Protein AF-A0A6P0DRQ2-F1 (afdb_monomer_lite)

Sequence (156 aa):
YVEMSRTTTTTISTDQLVNAGTPAKIQAQGAIRINADGGSINNQSSTMAAGGDLVRRATGGSVNDTGTVLQQTIDDSTSSTFYWHQKTGGSNDTQTPGAVVTTASSTVDA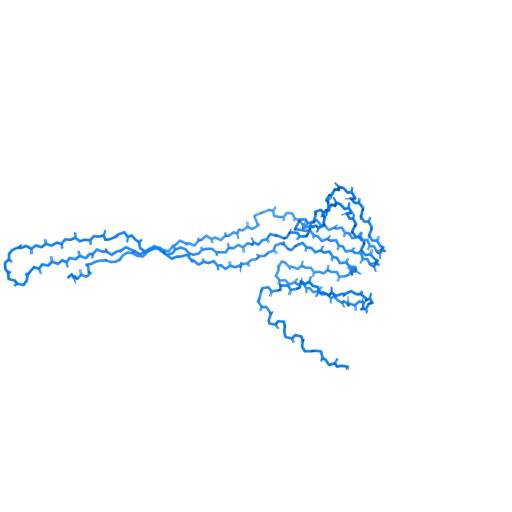LPAIATSNQSLQTDAASISIGSVNRVGQTVTGSGVTGGNATGTLPG

Organism: Rhizobium legumin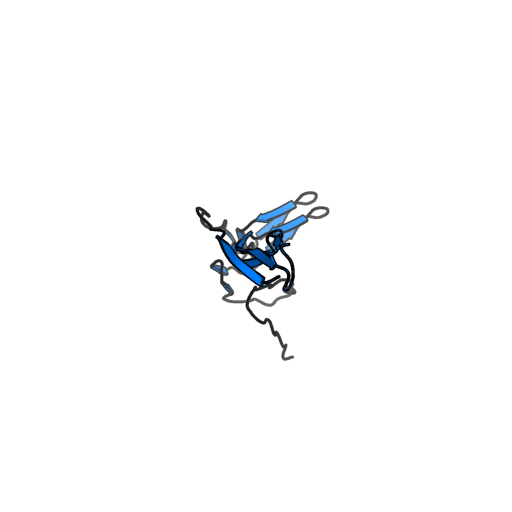osarum (NCBI:txid384)

Radius of gyration: 26.64 Å; chains: 1; bounding box: 49×42×83 Å

Foldseek 3Di:
DAWPDKDKDKDKDWDDDPDDDDAAEAEEAAEDAAEAACEEAEQELHEYEALYHYHHYHHVYYYDWYKFFIKMKMKMWMWIKDKDDDPDDGDIDIDIDGIDIDMDMDTPWMRGRYHYHNRDWDDDRQDTDRPDDPDPDDDPDDPPRPPDDPPDDDDD

pLDDT: mean 74.7, std 21.26, range [32.28, 97.44]

Structure (mmCIF, N/CA/C/O backbone):
data_AF-A0A6P0DRQ2-F1
#
_entry.id   AF-A0A6P0DRQ2-F1
#
loop_
_atom_site.group_PDB
_atom_site.id
_atom_site.type_symbol
_atom_site.label_atom_id
_atom_site.label_alt_id
_atom_site.label_comp_id
_atom_site.label_asym_id
_atom_site.label_entity_id
_atom_site.label_seq_id
_atom_site.pdbx_PDB_ins_code
_atom_site.Cartn_x
_atom_site.Cartn_y
_atom_site.Cartn_z
_atom_site.occupancy
_atom_site.B_iso_or_equiv
_atom_site.auth_seq_id
_atom_site.auth_comp_id
_atom_site.auth_asym_id
_atom_site.auth_atom_id
_atom_site.pdbx_PDB_model_num
ATOM 1 N N . TYR A 1 1 ? 16.081 -4.921 -40.070 1.00 93.31 1 TYR A N 1
ATOM 2 C CA . TYR A 1 1 ? 16.759 -4.416 -38.872 1.00 93.31 1 TYR A CA 1
ATOM 3 C C . TYR A 1 1 ? 17.369 -5.577 -38.116 1.00 93.31 1 TYR A C 1
ATOM 5 O O . TYR A 1 1 ? 16.804 -6.663 -38.145 1.00 93.31 1 TYR A O 1
ATOM 13 N N . VAL A 1 2 ? 18.522 -5.350 -37.503 1.00 95.12 2 VAL A N 1
ATOM 14 C CA . VAL A 1 2 ? 19.253 -6.249 -36.610 1.00 95.12 2 VAL A CA 1
ATOM 15 C C . VAL A 1 2 ? 19.490 -5.467 -35.325 1.00 95.12 2 VAL A C 1
ATOM 17 O O . VAL A 1 2 ? 19.818 -4.283 -35.383 1.00 95.12 2 VAL A O 1
ATOM 20 N N . GLU A 1 3 ? 19.268 -6.092 -34.175 1.00 96.00 3 GLU A N 1
ATOM 21 C CA . GLU A 1 3 ? 19.545 -5.460 -32.889 1.00 96.00 3 GLU A CA 1
ATOM 22 C C . GLU A 1 3 ? 21.057 -5.368 -32.680 1.00 96.00 3 GLU A C 1
ATOM 24 O O . GLU A 1 3 ? 21.763 -6.372 -32.738 1.00 96.00 3 GLU A O 1
ATOM 29 N N . MET A 1 4 ? 21.546 -4.152 -32.476 1.00 97.19 4 MET A N 1
ATOM 30 C CA . MET A 1 4 ? 22.965 -3.869 -32.276 1.00 97.19 4 MET A CA 1
ATOM 31 C C . MET A 1 4 ? 23.331 -3.891 -30.800 1.00 97.19 4 MET A C 1
ATOM 33 O O . MET A 1 4 ? 24.412 -4.338 -30.429 1.00 97.19 4 MET A O 1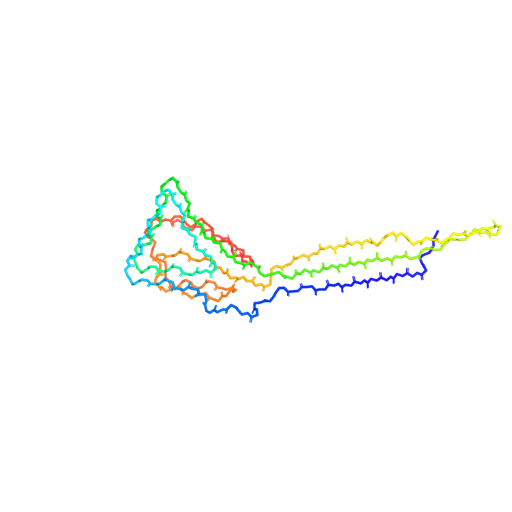
ATOM 37 N N . SER A 1 5 ? 22.434 -3.393 -29.955 1.00 96.00 5 SER A N 1
ATOM 38 C CA . SER A 1 5 ? 22.622 -3.367 -28.514 1.00 96.00 5 SER A CA 1
ATOM 39 C C . SER A 1 5 ? 21.282 -3.356 -27.802 1.00 96.00 5 SER A C 1
ATOM 41 O O . SER A 1 5 ? 20.285 -2.843 -28.319 1.00 96.00 5 SER A O 1
ATOM 43 N N . ARG A 1 6 ? 21.299 -3.909 -26.591 1.00 96.06 6 ARG A N 1
ATOM 44 C CA . ARG A 1 6 ? 20.203 -3.867 -25.634 1.00 96.06 6 ARG A CA 1
ATOM 45 C C . ARG A 1 6 ? 20.756 -3.457 -24.284 1.00 96.06 6 ARG A C 1
ATOM 47 O O . ARG A 1 6 ? 21.731 -4.046 -23.820 1.00 96.06 6 ARG A O 1
ATOM 54 N N . THR A 1 7 ? 20.100 -2.497 -23.655 1.00 96.31 7 THR A N 1
ATOM 55 C CA . THR A 1 7 ? 20.357 -2.116 -22.270 1.00 96.31 7 THR A CA 1
ATOM 56 C C . THR A 1 7 ? 19.090 -2.359 -21.473 1.00 96.31 7 THR A C 1
ATOM 58 O O . THR A 1 7 ? 18.033 -1.838 -21.829 1.00 96.31 7 THR A O 1
ATOM 61 N N . THR A 1 8 ? 19.209 -3.129 -20.396 1.00 96.31 8 THR A N 1
ATOM 62 C CA . THR A 1 8 ? 18.141 -3.327 -19.415 1.00 96.31 8 THR A CA 1
ATOM 63 C C . THR A 1 8 ? 18.592 -2.737 -18.088 1.00 96.31 8 THR A C 1
ATOM 65 O O . THR A 1 8 ? 19.662 -3.079 -17.585 1.00 96.31 8 THR A O 1
ATOM 68 N N . THR A 1 9 ? 17.778 -1.843 -17.543 1.00 96.62 9 THR A N 1
ATOM 69 C CA . THR A 1 9 ? 17.974 -1.232 -16.232 1.00 96.62 9 THR A CA 1
ATOM 70 C C . THR A 1 9 ? 16.871 -1.720 -15.311 1.00 96.62 9 THR A C 1
ATOM 72 O O . THR A 1 9 ? 15.701 -1.443 -15.566 1.00 96.62 9 THR A O 1
ATOM 75 N N . THR A 1 10 ? 17.259 -2.399 -14.237 1.00 96.62 10 THR A N 1
ATOM 76 C CA . THR A 1 10 ? 16.355 -2.839 -13.171 1.00 96.62 10 THR A CA 1
ATOM 77 C C . THR A 1 10 ? 16.508 -1.911 -11.977 1.00 96.62 10 THR A C 1
ATOM 79 O O . THR A 1 10 ? 17.610 -1.749 -11.449 1.00 96.62 10 THR A O 1
ATOM 82 N N . THR A 1 11 ? 15.408 -1.306 -11.542 1.00 96.75 11 THR A N 1
ATOM 83 C CA . THR A 1 11 ? 15.345 -0.503 -10.318 1.00 96.75 11 THR A CA 1
ATOM 84 C C . THR A 1 11 ? 14.473 -1.225 -9.305 1.00 96.75 11 THR A C 1
ATOM 86 O O . THR A 1 11 ? 13.327 -1.547 -9.596 1.00 96.75 11 THR A O 1
ATOM 89 N N . ILE A 1 12 ? 15.016 -1.481 -8.114 1.00 95.44 12 ILE A N 1
ATOM 90 C CA . ILE A 1 12 ? 14.280 -2.101 -7.010 1.00 95.44 12 ILE A CA 1
ATOM 91 C C . ILE A 1 12 ? 14.117 -1.052 -5.918 1.00 95.44 12 ILE A C 1
ATOM 93 O O . ILE A 1 12 ? 15.105 -0.578 -5.357 1.00 95.44 12 ILE A O 1
ATOM 97 N N . SER A 1 13 ? 12.871 -0.709 -5.609 1.00 93.44 13 SER A N 1
ATOM 98 C CA . SER A 1 13 ? 12.513 0.105 -4.450 1.00 93.44 13 SER A CA 1
ATOM 99 C C . SER A 1 13 ? 11.840 -0.783 -3.413 1.00 93.44 13 SER A C 1
ATOM 101 O O . SER A 1 13 ? 11.019 -1.625 -3.764 1.00 93.44 13 SER A O 1
ATOM 103 N N . THR A 1 14 ? 12.195 -0.649 -2.138 1.00 90.56 14 THR A N 1
ATOM 104 C CA . THR A 1 14 ? 11.566 -1.400 -1.042 1.00 90.56 14 THR A CA 1
ATOM 105 C C . THR A 1 14 ? 11.208 -0.438 0.076 1.00 90.56 14 THR A C 1
ATOM 107 O O . THR A 1 14 ? 12.091 0.219 0.629 1.00 90.56 14 THR A O 1
ATOM 110 N N . ASP A 1 15 ? 9.922 -0.377 0.412 1.00 82.88 15 ASP A N 1
ATOM 111 C CA . ASP A 1 15 ? 9.443 0.370 1.565 1.00 82.88 15 ASP A CA 1
ATOM 112 C C . ASP A 1 15 ? 10.021 -0.242 2.843 1.00 82.88 15 ASP A C 1
ATOM 114 O O . ASP A 1 15 ? 9.974 -1.457 3.049 1.00 82.88 15 ASP A O 1
ATOM 118 N N . GLN A 1 16 ? 10.557 0.606 3.719 1.00 77.62 16 GLN A N 1
ATOM 119 C CA . GLN A 1 16 ? 11.069 0.178 5.015 1.00 77.62 16 GLN A CA 1
ATOM 120 C C . GLN A 1 16 ? 10.468 0.983 6.151 1.00 77.62 16 GLN A C 1
ATOM 122 O O . GLN A 1 16 ? 10.296 2.202 6.084 1.00 77.62 16 GLN A O 1
ATOM 127 N N . LEU A 1 17 ? 10.220 0.278 7.247 1.00 73.88 17 LEU A N 1
ATOM 128 C CA . LEU A 1 17 ? 9.764 0.860 8.488 1.00 73.88 17 LEU A CA 1
ATOM 129 C C . LEU A 1 17 ? 10.958 1.362 9.301 1.00 73.88 17 LEU A C 1
ATOM 131 O O . LEU A 1 17 ? 11.498 0.659 10.146 1.00 73.88 17 LEU A O 1
ATOM 135 N N . VAL A 1 18 ? 11.400 2.586 9.028 1.00 70.88 18 VAL A N 1
ATOM 136 C CA . VAL A 1 18 ? 12.625 3.120 9.651 1.00 70.88 18 VAL A CA 1
ATOM 137 C C . VAL A 1 18 ? 12.409 3.489 11.124 1.00 70.88 18 VAL A C 1
ATOM 139 O O . VAL A 1 18 ? 13.337 3.429 11.925 1.00 70.88 18 VAL A O 1
ATOM 142 N N . ASN A 1 19 ? 11.182 3.866 11.499 1.00 60.84 19 ASN A N 1
ATOM 143 C CA . ASN A 1 19 ? 10.841 4.242 12.870 1.00 60.84 19 ASN A CA 1
ATOM 144 C C . ASN A 1 19 ? 9.339 4.082 13.152 1.00 60.84 19 ASN A C 1
ATOM 146 O O . ASN A 1 19 ? 8.656 5.050 13.491 1.00 60.84 19 ASN A O 1
ATOM 150 N N . ALA A 1 20 ? 8.794 2.874 13.001 1.00 56.72 20 ALA A N 1
ATOM 151 C CA . ALA A 1 20 ? 7.565 2.597 13.731 1.00 56.72 20 ALA A CA 1
ATOM 152 C C . ALA A 1 20 ? 7.947 2.368 15.182 1.00 56.72 20 ALA A C 1
ATOM 154 O O . ALA A 1 20 ? 8.564 1.360 15.523 1.00 56.72 20 ALA A O 1
ATOM 155 N N . GLY A 1 21 ? 7.566 3.301 16.049 1.00 57.06 21 GLY A N 1
ATOM 156 C CA . GLY A 1 21 ? 7.442 2.964 17.459 1.00 57.06 21 GLY A CA 1
ATOM 157 C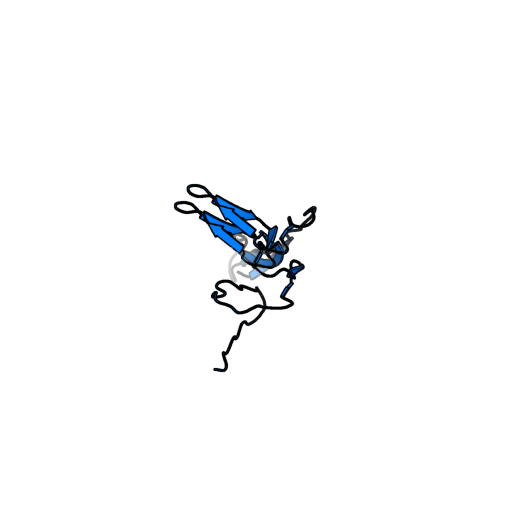 C . GLY A 1 21 ? 6.531 1.743 17.630 1.00 57.06 21 GLY A C 1
ATOM 158 O O . GLY A 1 21 ? 5.808 1.350 16.711 1.00 57.06 21 GLY A O 1
ATOM 159 N N . THR A 1 22 ? 6.552 1.142 18.818 1.00 60.50 22 THR A N 1
ATOM 160 C CA . THR A 1 22 ? 5.646 0.045 19.172 1.00 60.50 22 THR A CA 1
ATOM 161 C C . THR A 1 22 ? 4.216 0.386 18.726 1.00 60.50 22 THR A C 1
ATOM 163 O O . THR A 1 22 ? 3.734 1.457 19.114 1.00 60.50 22 THR A O 1
ATOM 166 N N . PRO A 1 23 ? 3.541 -0.465 17.923 1.00 65.62 23 PRO A N 1
ATOM 167 C CA . PRO A 1 23 ? 2.172 -0.211 17.485 1.00 65.62 23 PRO A CA 1
ATOM 168 C C . PRO A 1 23 ? 1.299 0.178 18.675 1.00 65.62 23 PRO A C 1
ATOM 170 O O . PRO A 1 23 ? 1.398 -0.443 19.741 1.00 65.62 23 PRO A O 1
ATOM 173 N N . ALA A 1 24 ? 0.465 1.212 18.526 1.00 73.75 24 ALA A N 1
ATOM 174 C CA . ALA A 1 24 ? -0.350 1.661 19.644 1.00 73.75 24 ALA A CA 1
ATOM 175 C C . ALA A 1 24 ? -1.283 0.517 20.060 1.00 73.75 24 ALA A C 1
ATOM 177 O O . ALA A 1 24 ? -2.037 -0.029 19.250 1.00 73.75 24 ALA A O 1
ATOM 178 N N . LYS A 1 25 ? -1.189 0.119 21.330 1.00 82.38 25 LYS A N 1
ATOM 179 C CA . LYS A 1 25 ? -1.953 -0.994 21.886 1.00 82.38 25 LYS A CA 1
ATOM 180 C C . LYS A 1 25 ? -2.914 -0.476 22.943 1.00 82.38 25 LYS A C 1
ATOM 182 O O . LYS A 1 25 ? -2.501 -0.031 24.010 1.00 82.38 25 LYS A O 1
ATOM 187 N N . ILE A 1 26 ? -4.203 -0.582 22.653 1.00 83.25 26 ILE A N 1
ATOM 188 C CA . ILE A 1 26 ? -5.290 -0.327 23.592 1.00 83.25 26 ILE A CA 1
ATOM 189 C C . ILE A 1 26 ? -5.783 -1.687 24.069 1.00 83.25 26 ILE A C 1
ATOM 191 O O . ILE A 1 26 ? -6.333 -2.462 23.289 1.00 83.25 26 ILE A O 1
ATOM 195 N N . GLN A 1 27 ? -5.579 -1.997 25.346 1.00 86.75 27 GLN A N 1
ATOM 196 C CA . GLN A 1 27 ? -5.996 -3.273 25.915 1.00 86.75 27 GLN A CA 1
ATOM 197 C C . GLN A 1 27 ? -6.813 -3.066 27.187 1.00 86.75 27 GLN A C 1
ATOM 199 O O . GLN A 1 27 ? -6.423 -2.297 28.062 1.00 86.75 27 GLN A O 1
ATOM 204 N N . ALA A 1 28 ? -7.924 -3.789 27.306 1.00 81.06 28 ALA A N 1
ATOM 205 C CA . ALA A 1 28 ? -8.701 -3.872 28.535 1.00 81.06 28 ALA A CA 1
ATOM 206 C C . ALA A 1 28 ? -8.959 -5.334 28.893 1.00 81.06 28 ALA A C 1
ATOM 208 O O . ALA A 1 28 ? -9.217 -6.158 28.018 1.00 81.06 28 ALA A O 1
ATOM 209 N N . GLN A 1 29 ? -8.929 -5.659 30.188 1.00 84.44 29 GLN A N 1
ATOM 210 C CA . GLN A 1 29 ? -9.257 -7.016 30.630 1.00 84.44 29 GLN A CA 1
ATOM 211 C C . GLN A 1 29 ? -10.754 -7.332 30.497 1.00 84.44 29 GLN A C 1
ATOM 213 O O . GLN A 1 29 ? -11.118 -8.472 30.232 1.00 84.44 29 GLN A O 1
ATOM 218 N N . GLY A 1 30 ? -11.606 -6.320 30.668 1.00 82.50 30 GLY A N 1
ATOM 219 C CA . GLY A 1 30 ? -13.050 -6.409 30.468 1.00 82.50 30 GLY A CA 1
ATOM 220 C C . GLY A 1 30 ? -13.467 -5.892 29.093 1.00 82.50 30 GLY A C 1
ATOM 221 O O . GLY A 1 30 ? -12.795 -6.139 28.092 1.00 82.50 30 GLY A O 1
ATOM 222 N N . ALA A 1 31 ? -14.576 -5.159 29.050 1.00 85.00 31 ALA A N 1
ATOM 223 C CA . ALA A 1 31 ? -15.094 -4.584 27.817 1.00 85.00 31 ALA A CA 1
ATOM 224 C C . ALA A 1 31 ? -14.387 -3.272 27.431 1.00 85.00 31 ALA A C 1
ATOM 226 O O . ALA A 1 31 ? -14.051 -2.458 28.291 1.00 85.00 31 ALA A O 1
ATOM 227 N N . ILE A 1 32 ? -14.255 -3.031 26.128 1.00 83.00 32 ILE A N 1
ATOM 228 C CA . ILE A 1 32 ? -13.962 -1.718 25.545 1.00 83.00 32 ILE A CA 1
ATOM 229 C C . ILE A 1 32 ? -15.243 -1.229 24.872 1.00 83.00 32 ILE A C 1
ATOM 231 O O . ILE A 1 32 ? -15.824 -1.932 24.048 1.00 83.00 32 ILE A O 1
ATOM 235 N N . ARG A 1 33 ? -15.685 -0.012 25.198 1.00 88.69 33 ARG A N 1
ATOM 236 C CA . ARG A 1 33 ? -16.823 0.635 24.531 1.00 88.69 33 ARG A CA 1
ATOM 237 C C . ARG A 1 33 ? -16.412 2.015 24.039 1.00 88.69 33 ARG A C 1
ATOM 239 O O . ARG A 1 33 ? -16.045 2.863 24.843 1.00 88.69 33 ARG A O 1
ATOM 246 N N . ILE A 1 34 ? -16.486 2.231 22.730 1.00 86.50 34 ILE A N 1
ATOM 247 C CA . ILE A 1 34 ? -16.180 3.504 22.072 1.00 86.50 34 ILE A CA 1
ATOM 248 C C . ILE A 1 34 ? -17.456 4.004 21.400 1.00 86.50 34 ILE A C 1
ATOM 250 O O . ILE A 1 34 ? -18.096 3.256 20.657 1.00 86.50 34 ILE A O 1
ATOM 254 N N . ASN A 1 35 ? -17.815 5.261 21.662 1.00 90.25 35 ASN A N 1
ATOM 255 C CA . ASN A 1 35 ? -18.937 5.931 21.021 1.00 90.25 35 ASN A CA 1
ATOM 256 C C . ASN A 1 35 ? -18.479 7.200 20.298 1.00 90.25 35 ASN A C 1
ATOM 258 O O . ASN A 1 35 ? -17.893 8.080 20.923 1.00 90.25 35 ASN A O 1
ATOM 262 N N . ALA A 1 36 ? -18.794 7.299 19.012 1.00 89.56 36 ALA A N 1
ATOM 263 C CA . ALA A 1 36 ? -18.503 8.442 18.158 1.00 89.56 36 ALA A CA 1
ATOM 264 C C . ALA A 1 36 ? -19.672 8.699 17.191 1.00 89.56 36 ALA A C 1
ATOM 266 O O . ALA A 1 36 ? -19.480 8.774 15.980 1.00 89.56 36 ALA A O 1
ATOM 267 N N . ASP A 1 37 ? -20.903 8.767 17.707 1.00 89.88 37 ASP A N 1
ATOM 268 C CA . ASP A 1 37 ? -22.076 9.136 16.901 1.00 89.88 37 ASP A CA 1
ATOM 269 C C . ASP A 1 37 ? -21.866 10.492 16.210 1.00 89.88 37 ASP A C 1
ATOM 271 O O . ASP A 1 37 ? -21.379 11.440 16.825 1.00 89.88 37 ASP A O 1
ATOM 275 N N . GLY A 1 38 ? -22.194 10.570 14.920 1.00 88.06 38 GLY A N 1
ATOM 276 C CA . GLY A 1 38 ? -21.890 11.721 14.060 1.00 88.06 38 GLY A CA 1
ATOM 277 C C . GLY A 1 38 ? -20.395 11.938 13.773 1.00 88.06 38 GLY A C 1
ATOM 278 O O . GLY A 1 38 ? -20.043 12.897 13.091 1.00 88.06 38 GLY A O 1
ATOM 279 N N . GLY A 1 39 ? -19.515 11.072 14.284 1.00 89.00 39 GLY A N 1
ATOM 280 C CA . GLY A 1 39 ? -18.060 11.155 14.170 1.00 89.00 39 GLY A CA 1
ATOM 281 C C . GLY A 1 39 ? -17.433 9.890 13.582 1.00 89.00 39 GLY A C 1
ATOM 282 O O . GLY A 1 39 ? -18.080 9.105 12.893 1.00 89.00 39 GLY A O 1
ATOM 283 N N . SER A 1 40 ? -16.131 9.698 13.801 1.00 82.12 40 SER A N 1
ATOM 284 C CA . SER A 1 40 ? -15.405 8.532 13.278 1.00 82.12 40 SER A CA 1
ATOM 285 C C . SER A 1 40 ? -14.500 7.895 14.326 1.00 82.12 40 SER A C 1
ATOM 287 O O . SER A 1 40 ? -13.837 8.593 15.091 1.00 82.12 40 SER A O 1
ATOM 289 N N . ILE A 1 41 ? -14.460 6.563 14.334 1.00 80.44 41 ILE A N 1
ATOM 290 C CA . ILE A 1 41 ? -13.506 5.754 15.098 1.00 80.44 41 ILE A CA 1
ATOM 291 C C . ILE A 1 41 ? -12.460 5.250 14.107 1.00 80.44 41 ILE A C 1
ATOM 293 O O . ILE A 1 41 ? -12.769 4.395 13.283 1.00 80.44 41 ILE A O 1
ATOM 297 N N . ASN A 1 42 ? -11.236 5.767 14.194 1.00 84.12 42 ASN A N 1
ATOM 298 C CA . ASN A 1 42 ? -10.145 5.407 13.290 1.00 84.12 42 ASN A CA 1
ATOM 299 C C . ASN A 1 42 ? -9.067 4.636 14.054 1.00 84.12 42 ASN A C 1
ATOM 301 O O . ASN A 1 42 ? -8.419 5.184 14.942 1.00 84.12 42 ASN A O 1
ATOM 305 N N . ASN A 1 43 ? -8.876 3.372 13.696 1.00 79.62 43 ASN A N 1
ATOM 306 C CA . ASN A 1 43 ? -7.806 2.520 14.191 1.00 79.62 43 ASN A CA 1
ATOM 307 C C . ASN A 1 43 ? -6.744 2.390 13.097 1.00 79.62 43 ASN A C 1
ATOM 309 O O . ASN A 1 43 ? -6.932 1.655 12.129 1.00 79.62 43 ASN A O 1
ATOM 313 N N . GLN A 1 44 ? -5.657 3.147 13.219 1.00 83.19 44 GLN A N 1
ATOM 314 C CA . GLN A 1 44 ? -4.605 3.216 12.205 1.00 83.19 44 GLN A CA 1
ATOM 315 C C . GLN A 1 44 ? -3.379 2.449 12.683 1.00 83.19 44 GLN A C 1
ATOM 317 O O . GLN A 1 44 ? -2.761 2.848 13.670 1.00 83.19 44 GLN A O 1
ATOM 322 N N . SER A 1 45 ? -3.052 1.344 12.010 1.00 79.00 45 SER A N 1
ATOM 323 C CA . SER A 1 45 ? -1.866 0.519 12.290 1.00 79.00 45 SER A CA 1
ATOM 324 C C . SER A 1 45 ? -1.677 0.212 13.787 1.00 79.00 45 SER A C 1
ATOM 326 O O . SER A 1 45 ? -0.576 0.294 14.330 1.00 79.00 45 SER A O 1
ATOM 328 N N . SER A 1 46 ? -2.791 -0.051 14.478 1.00 79.75 46 SER A N 1
ATOM 329 C CA . SER A 1 46 ? -2.885 -0.141 15.937 1.00 79.75 46 SER A CA 1
ATOM 330 C C . SER A 1 46 ? -3.740 -1.336 16.363 1.00 79.75 46 SER A C 1
ATOM 332 O O . SER A 1 46 ? -4.544 -1.862 15.593 1.00 79.75 46 SER A O 1
ATOM 334 N N . THR A 1 47 ? -3.560 -1.792 17.603 1.00 82.44 47 THR A N 1
ATOM 335 C CA . THR A 1 47 ? -4.277 -2.942 18.170 1.00 82.44 47 THR A CA 1
ATOM 336 C C . THR A 1 47 ? -5.220 -2.509 19.289 1.00 82.44 47 THR A C 1
ATOM 338 O O . THR A 1 47 ? -4.778 -1.971 20.300 1.00 82.44 47 THR A O 1
ATOM 341 N N . MET A 1 48 ? -6.508 -2.827 19.159 1.00 82.75 48 MET A N 1
ATOM 342 C CA . MET A 1 48 ? -7.517 -2.745 20.215 1.00 82.75 48 MET A CA 1
ATOM 343 C C . MET A 1 48 ? -7.937 -4.154 20.641 1.00 82.75 48 MET A C 1
ATOM 345 O O . MET A 1 48 ? -8.481 -4.906 19.835 1.00 82.75 48 MET A O 1
ATOM 349 N N . ALA A 1 49 ? -7.708 -4.507 21.904 1.00 84.69 49 ALA A N 1
ATOM 350 C CA . ALA A 1 49 ? -8.003 -5.827 22.455 1.00 84.69 49 ALA A CA 1
ATOM 351 C C . ALA A 1 49 ? -8.817 -5.718 23.754 1.00 84.69 49 ALA A C 1
ATOM 353 O O . ALA A 1 49 ? -8.317 -5.249 24.777 1.00 84.69 49 ALA A O 1
ATOM 354 N N . ALA A 1 50 ? -10.070 -6.165 23.730 1.00 82.88 50 ALA A N 1
ATOM 355 C CA . ALA A 1 50 ? -10.900 -6.327 24.923 1.00 82.88 50 ALA A CA 1
ATOM 356 C C . ALA A 1 50 ? -10.871 -7.793 25.375 1.00 82.88 50 ALA A C 1
ATOM 358 O O . ALA A 1 50 ? -10.889 -8.685 24.538 1.00 82.88 50 ALA A O 1
ATOM 359 N N . GLY A 1 51 ? -10.822 -8.070 26.678 1.00 79.75 51 GLY A N 1
ATOM 360 C CA . GLY A 1 51 ? -11.004 -9.434 27.194 1.00 79.75 51 GLY A CA 1
ATOM 361 C C . GLY A 1 51 ? -12.468 -9.839 27.382 1.00 79.75 51 GLY A C 1
ATOM 362 O O . GLY A 1 51 ? -12.750 -11.018 27.568 1.00 79.75 51 GLY A O 1
ATOM 363 N N . GLY A 1 52 ? -13.382 -8.869 27.313 1.00 81.31 52 GLY A N 1
ATOM 364 C CA . GLY A 1 52 ? -14.821 -9.058 27.132 1.00 81.31 52 GLY A CA 1
ATOM 365 C C . GLY A 1 52 ? -15.292 -8.386 25.839 1.00 81.31 52 GLY A C 1
ATOM 366 O O . GLY A 1 52 ? -14.607 -8.436 24.822 1.00 81.31 52 GLY A O 1
ATOM 367 N N . ASP A 1 53 ? -16.439 -7.708 25.871 1.00 78.81 53 ASP A N 1
ATOM 368 C CA . ASP A 1 53 ? -17.008 -7.084 24.669 1.00 78.81 53 ASP A CA 1
ATOM 369 C C . ASP A 1 53 ? -16.147 -5.937 24.121 1.00 78.81 53 ASP A C 1
ATOM 371 O O . ASP A 1 53 ? -15.789 -5.013 24.851 1.00 78.81 53 ASP A O 1
ATOM 375 N N . LEU A 1 54 ? -15.914 -5.924 22.808 1.00 83.62 54 LEU A N 1
ATOM 376 C CA . LEU A 1 54 ? -15.459 -4.735 22.090 1.00 83.62 54 LEU A CA 1
ATOM 377 C C . LEU A 1 54 ? -16.640 -4.132 21.323 1.00 83.62 54 LEU A C 1
ATOM 379 O O . LEU A 1 54 ? -17.061 -4.661 20.297 1.00 83.62 54 LEU A O 1
ATOM 383 N N . VAL A 1 55 ? -17.159 -3.003 21.804 1.00 83.25 55 VAL A N 1
ATOM 384 C CA . VAL A 1 55 ? -18.240 -2.255 21.151 1.00 83.25 55 VAL A CA 1
ATOM 385 C C . VAL A 1 55 ? -17.679 -0.966 20.570 1.00 83.25 55 VAL A C 1
ATOM 387 O O . VAL A 1 55 ? -17.177 -0.112 21.298 1.00 83.25 55 VAL A O 1
ATOM 390 N N . ARG A 1 56 ? -17.802 -0.803 19.254 1.00 87.94 56 ARG A N 1
ATOM 391 C CA . ARG A 1 56 ? -17.432 0.421 18.535 1.00 87.94 56 ARG A CA 1
ATOM 392 C C . ARG A 1 56 ? -18.664 0.932 17.809 1.00 87.94 56 ARG A C 1
ATOM 394 O O . ARG A 1 56 ? -19.144 0.278 16.888 1.00 87.94 56 ARG A O 1
ATOM 401 N N . ARG A 1 57 ? -19.203 2.060 18.265 1.00 84.75 57 ARG A N 1
ATOM 402 C CA . ARG A 1 57 ? -20.455 2.626 17.759 1.00 84.75 57 ARG A CA 1
ATOM 403 C C . ARG A 1 57 ? -20.217 4.026 17.211 1.00 84.75 57 ARG A C 1
ATOM 405 O O . ARG A 1 57 ? -19.667 4.870 17.907 1.00 84.75 57 ARG A O 1
ATOM 412 N N . ALA A 1 58 ? -20.645 4.253 15.975 1.00 82.94 58 ALA A N 1
ATOM 413 C CA . ALA A 1 58 ? -20.583 5.547 15.304 1.00 82.94 58 ALA A CA 1
ATOM 414 C C . ALA A 1 58 ? -21.840 5.725 14.437 1.00 82.94 58 ALA A C 1
ATOM 416 O O . ALA A 1 58 ? -21.798 5.616 13.214 1.00 82.94 58 ALA A O 1
ATOM 417 N N . THR A 1 59 ? -22.998 5.910 15.073 1.00 83.19 59 THR A N 1
ATOM 418 C CA . THR A 1 59 ? -24.278 6.082 14.364 1.00 83.19 59 THR A CA 1
ATOM 419 C C . THR A 1 59 ? -24.233 7.370 13.549 1.00 83.19 59 THR A C 1
ATOM 421 O O . THR A 1 59 ? -23.879 8.417 14.087 1.00 83.19 59 THR A O 1
ATOM 424 N N . GLY A 1 60 ? -24.562 7.310 12.256 1.00 81.25 60 GLY A N 1
ATOM 425 C CA . GLY A 1 60 ? -24.387 8.457 11.352 1.00 81.25 60 GLY A CA 1
ATOM 426 C C . GLY A 1 60 ? -22.919 8.853 11.129 1.00 81.25 60 GLY A C 1
ATOM 427 O O . GLY A 1 60 ? -22.654 9.977 10.717 1.00 81.25 60 GLY A O 1
ATOM 428 N N . GLY A 1 61 ? -21.982 7.953 11.440 1.00 85.88 61 GLY A N 1
ATOM 429 C CA . GLY A 1 61 ? -20.537 8.143 11.372 1.00 85.88 61 GLY A CA 1
ATOM 430 C C . GLY A 1 61 ? -19.824 6.938 10.748 1.00 85.88 61 GLY A C 1
ATOM 431 O O . GLY A 1 61 ? -20.429 6.193 9.975 1.00 85.88 61 GLY A O 1
ATOM 432 N N . SER A 1 62 ? -18.543 6.728 11.077 1.00 73.06 62 SER A N 1
ATOM 433 C CA . SER A 1 62 ? -17.755 5.599 10.545 1.00 73.06 62 SER A CA 1
ATOM 434 C C . SER A 1 62 ? -16.878 4.894 11.586 1.00 73.06 62 SER A C 1
ATOM 436 O O . SER A 1 62 ? -16.463 5.479 12.587 1.00 73.06 62 SER A O 1
ATOM 438 N N . VAL A 1 63 ? -16.597 3.611 11.347 1.00 80.12 63 VAL A N 1
ATOM 439 C CA . VAL A 1 63 ? -15.625 2.811 12.104 1.00 80.12 63 VAL A CA 1
ATOM 440 C C . VAL A 1 63 ? -14.651 2.211 11.097 1.00 80.12 63 VAL A C 1
ATOM 442 O O . VAL A 1 63 ? -15.057 1.390 10.280 1.00 80.12 63 VAL A O 1
ATOM 445 N N . ASN A 1 64 ? -13.386 2.630 11.156 1.00 79.38 64 ASN A N 1
ATOM 446 C CA . ASN A 1 64 ? -12.368 2.303 10.161 1.00 79.38 64 ASN A CA 1
ATOM 447 C C . ASN A 1 64 ? -11.159 1.642 10.831 1.00 79.38 64 ASN A C 1
ATOM 449 O O . ASN A 1 64 ? -10.571 2.209 11.753 1.00 79.38 64 ASN A O 1
ATOM 453 N N . ASP A 1 65 ? -10.766 0.471 10.335 1.00 80.50 65 ASP A N 1
ATOM 454 C CA . ASP A 1 65 ? -9.507 -0.196 10.670 1.00 80.50 65 ASP A CA 1
ATOM 455 C C . ASP A 1 65 ? -8.598 -0.133 9.437 1.00 80.50 65 ASP A C 1
ATOM 457 O O . ASP A 1 65 ? -8.928 -0.678 8.385 1.00 80.50 65 ASP A O 1
ATOM 461 N N . THR A 1 66 ? -7.480 0.585 9.527 1.00 78.12 66 THR A N 1
ATOM 462 C CA . THR A 1 66 ? -6.590 0.845 8.387 1.00 78.12 66 THR A CA 1
ATOM 463 C C . THR A 1 66 ? -5.155 0.496 8.746 1.00 78.12 66 THR A C 1
ATOM 465 O O . THR A 1 66 ? -4.529 1.187 9.545 1.00 78.12 66 THR A O 1
ATOM 468 N N . GLY A 1 67 ? -4.642 -0.587 8.163 1.00 78.75 67 GLY A N 1
ATOM 469 C CA . GLY A 1 67 ? -3.226 -0.941 8.250 1.00 78.75 67 GLY A CA 1
ATOM 470 C C . GLY A 1 67 ? -2.376 -0.244 7.186 1.00 78.75 67 GLY A C 1
ATOM 471 O O . GLY A 1 67 ? -2.896 0.351 6.241 1.00 78.75 67 GLY A O 1
ATOM 472 N N . THR A 1 68 ? -1.059 -0.354 7.321 1.00 77.94 68 THR A N 1
ATOM 473 C CA . THR A 1 68 ? -0.074 0.099 6.331 1.00 77.94 68 THR A CA 1
ATOM 474 C C . THR A 1 68 ? 0.580 -1.114 5.690 1.00 77.94 68 THR A C 1
ATOM 476 O O . THR A 1 68 ? 1.089 -1.968 6.399 1.00 77.94 68 THR A O 1
ATOM 479 N N . VAL A 1 69 ? 0.593 -1.198 4.363 1.00 80.75 69 VAL A N 1
ATOM 480 C CA . VAL A 1 69 ? 1.320 -2.248 3.634 1.00 80.75 69 VAL A CA 1
ATOM 481 C C . VAL A 1 69 ? 2.646 -1.670 3.159 1.00 80.75 69 VAL A C 1
ATOM 483 O O . VAL A 1 69 ? 2.665 -0.563 2.628 1.00 80.75 69 VAL A O 1
ATOM 486 N N . LEU A 1 70 ? 3.732 -2.413 3.341 1.00 81.25 70 LEU A N 1
ATOM 487 C CA . LEU A 1 70 ? 5.046 -2.098 2.793 1.00 81.25 70 LEU A CA 1
ATOM 488 C C . LEU A 1 70 ? 5.246 -2.913 1.520 1.00 81.25 70 LEU A C 1
ATOM 490 O O . LEU A 1 70 ? 5.000 -4.126 1.498 1.00 81.25 70 LEU A O 1
ATOM 494 N N . GLN A 1 71 ? 5.659 -2.249 0.446 1.00 85.38 71 GLN A N 1
ATOM 495 C CA . GLN A 1 71 ? 5.807 -2.874 -0.858 1.00 85.38 71 GLN A CA 1
ATOM 496 C C . GLN A 1 71 ? 7.251 -2.832 -1.340 1.00 85.38 71 GLN A C 1
ATOM 498 O O . GLN A 1 71 ? 8.002 -1.888 -1.107 1.00 85.38 71 GLN A O 1
ATOM 503 N N . GLN A 1 72 ? 7.621 -3.871 -2.072 1.00 89.56 72 GLN A N 1
ATOM 504 C CA . GLN A 1 72 ? 8.727 -3.819 -3.004 1.00 89.56 72 GLN A CA 1
ATOM 505 C C . GLN A 1 72 ? 8.160 -3.588 -4.397 1.00 89.56 72 GLN A C 1
ATOM 507 O O . GLN A 1 72 ? 7.193 -4.238 -4.788 1.00 89.56 72 GLN A O 1
ATOM 512 N N . THR A 1 73 ? 8.769 -2.664 -5.129 1.00 93.81 73 THR A N 1
ATOM 513 C CA . THR A 1 73 ? 8.468 -2.393 -6.533 1.00 93.81 73 THR A CA 1
ATOM 514 C C . THR A 1 73 ? 9.722 -2.640 -7.354 1.00 93.81 73 THR A C 1
ATOM 516 O O . THR A 1 73 ? 10.810 -2.195 -6.983 1.00 93.81 73 THR A O 1
ATOM 519 N N . ILE A 1 74 ? 9.561 -3.374 -8.447 1.00 96.06 74 ILE A N 1
ATOM 520 C CA . ILE A 1 74 ? 10.605 -3.672 -9.419 1.00 96.06 74 ILE A CA 1
ATOM 521 C C . ILE A 1 74 ? 10.182 -3.029 -10.735 1.00 96.06 74 ILE A C 1
ATOM 523 O O . ILE A 1 74 ? 9.149 -3.394 -11.300 1.00 96.06 74 ILE A O 1
ATOM 527 N N . ASP A 1 75 ? 10.988 -2.082 -11.201 1.00 96.69 75 ASP A N 1
ATOM 528 C CA . ASP A 1 75 ? 10.834 -1.423 -12.492 1.00 96.69 75 ASP A CA 1
ATOM 529 C C . ASP A 1 75 ? 11.961 -1.863 -13.423 1.00 96.69 75 ASP A C 1
ATOM 531 O O . ASP A 1 75 ? 13.132 -1.542 -13.200 1.00 96.69 75 ASP A O 1
ATOM 535 N N . ASP A 1 76 ? 11.596 -2.573 -14.485 1.00 96.56 76 ASP A N 1
ATOM 536 C CA . ASP A 1 76 ? 12.508 -2.961 -15.554 1.00 96.56 76 ASP A CA 1
ATOM 537 C C . ASP A 1 76 ? 12.287 -2.062 -16.766 1.00 96.56 76 ASP A C 1
ATOM 539 O O . ASP A 1 76 ? 11.191 -1.996 -17.322 1.00 96.56 76 ASP A O 1
ATOM 543 N N . SER A 1 77 ? 13.345 -1.386 -17.203 1.00 96.75 77 SER A N 1
ATOM 544 C CA . SER A 1 77 ? 13.353 -0.548 -18.399 1.00 96.75 77 SER A CA 1
ATOM 545 C C . SER A 1 77 ? 14.329 -1.121 -19.414 1.00 96.75 77 SER A C 1
ATOM 547 O O . SER A 1 77 ? 15.523 -1.234 -19.138 1.00 96.75 77 SER A O 1
ATOM 549 N N . THR A 1 78 ? 13.832 -1.504 -20.589 1.00 96.31 78 THR A N 1
ATOM 550 C CA . THR A 1 78 ? 14.652 -2.076 -21.663 1.00 96.31 78 THR A CA 1
ATOM 551 C C . THR A 1 78 ? 14.628 -1.182 -22.893 1.00 96.31 78 THR A C 1
ATOM 553 O O . THR A 1 78 ? 13.563 -0.876 -23.423 1.00 96.31 78 THR A O 1
ATOM 556 N N . SER A 1 79 ? 15.808 -0.796 -23.378 1.00 96.69 79 SER A N 1
ATOM 557 C CA . SER A 1 79 ? 15.988 -0.037 -24.617 1.00 96.69 79 SER A CA 1
ATOM 558 C C . SER A 1 79 ? 16.916 -0.784 -25.569 1.00 96.69 79 SER A C 1
ATOM 560 O O . SER A 1 79 ? 17.948 -1.321 -25.156 1.00 96.69 79 SER A O 1
ATOM 562 N N . SER A 1 80 ? 16.546 -0.799 -26.847 1.00 97.12 80 SER A N 1
ATOM 563 C CA . SER A 1 80 ? 17.263 -1.505 -27.905 1.00 97.12 80 SER A CA 1
ATOM 564 C C . SER A 1 80 ? 17.589 -0.554 -29.047 1.00 97.12 80 SER A C 1
ATOM 566 O O . SER A 1 80 ? 16.740 0.225 -29.477 1.00 97.12 80 SER A O 1
ATOM 568 N N . THR A 1 81 ? 18.810 -0.642 -29.571 1.00 97.31 81 THR A N 1
ATOM 569 C CA . THR A 1 81 ? 19.200 0.054 -30.802 1.00 97.31 81 THR A CA 1
ATOM 570 C C . THR A 1 81 ? 19.254 -0.944 -31.945 1.00 97.31 81 THR A C 1
ATOM 572 O O . THR A 1 81 ? 19.934 -1.966 -31.866 1.00 97.31 81 THR A O 1
ATOM 575 N N . PHE A 1 82 ? 18.547 -0.641 -33.023 1.00 97.44 82 PHE A N 1
ATOM 576 C CA . PHE A 1 82 ? 18.432 -1.461 -34.213 1.00 97.44 82 PHE A CA 1
ATOM 577 C C . PHE A 1 82 ? 19.113 -0.787 -35.395 1.00 97.44 82 PHE A C 1
ATOM 579 O O . PHE A 1 82 ? 18.925 0.400 -35.638 1.00 97.44 82 PHE A O 1
ATOM 586 N N . TYR A 1 83 ? 19.845 -1.567 -36.179 1.00 97.38 83 TYR A N 1
ATOM 587 C CA . TYR A 1 83 ? 20.458 -1.123 -37.422 1.00 97.38 83 TYR A CA 1
ATOM 588 C C . TYR A 1 83 ? 19.905 -1.909 -38.601 1.00 97.38 83 TYR A C 1
ATOM 590 O O . TYR A 1 83 ? 19.694 -3.122 -38.538 1.00 97.38 83 TYR A O 1
ATOM 598 N N . TRP A 1 84 ? 19.675 -1.241 -39.715 1.00 97.31 84 TRP A N 1
ATOM 599 C CA . TRP A 1 84 ? 19.390 -1.879 -40.986 1.00 97.31 84 TRP A CA 1
ATOM 600 C C . TRP A 1 84 ? 20.288 -1.287 -42.060 1.00 97.31 84 TRP A C 1
ATOM 602 O O . TRP A 1 84 ? 20.561 -0.094 -42.081 1.00 97.31 84 TRP A O 1
ATOM 612 N N . HIS A 1 85 ? 20.718 -2.133 -42.985 1.00 94.19 85 HIS A N 1
ATOM 613 C CA . HIS A 1 85 ? 21.322 -1.710 -44.236 1.00 94.19 85 HIS A CA 1
ATOM 614 C C . HIS A 1 85 ? 20.695 -2.515 -45.365 1.00 94.19 85 HIS A C 1
ATOM 616 O O . HIS A 1 85 ? 20.244 -3.652 -45.170 1.00 94.19 85 HIS A O 1
ATOM 622 N N . GLN A 1 86 ? 20.659 -1.929 -46.555 1.00 93.25 86 GLN A N 1
ATOM 623 C CA . GLN A 1 86 ? 20.164 -2.640 -47.721 1.00 93.25 86 GLN A CA 1
ATOM 624 C C . GLN A 1 86 ? 21.169 -3.668 -48.234 1.00 93.25 86 GLN A C 1
ATOM 626 O O . GLN A 1 86 ? 22.374 -3.447 -48.228 1.00 93.25 86 GLN A O 1
ATOM 631 N N . LYS A 1 87 ? 20.655 -4.796 -48.732 1.00 87.12 87 LYS A N 1
ATOM 632 C CA . LYS A 1 87 ? 21.482 -5.866 -49.317 1.00 87.12 87 LYS A CA 1
ATOM 633 C C . LYS A 1 87 ? 22.153 -5.443 -50.628 1.00 87.12 87 LYS A C 1
ATOM 635 O O . LYS A 1 87 ? 23.167 -6.015 -51.012 1.00 87.12 87 LYS A O 1
ATOM 640 N N . THR A 1 88 ? 21.573 -4.475 -51.335 1.00 87.31 88 THR A N 1
ATOM 641 C CA . THR A 1 88 ? 22.082 -3.956 -52.609 1.00 87.31 88 THR A CA 1
ATOM 642 C C . THR A 1 88 ? 21.798 -2.450 -52.670 1.00 87.31 88 THR A C 1
ATOM 644 O O . THR A 1 88 ? 20.653 -2.047 -52.487 1.00 87.31 88 THR A O 1
ATOM 647 N N . GLY A 1 89 ? 22.839 -1.629 -52.878 1.00 86.31 89 GLY A N 1
ATOM 648 C CA . GLY A 1 89 ? 22.829 -0.152 -52.781 1.00 86.31 89 GLY A CA 1
ATOM 649 C C . GLY A 1 89 ? 23.514 0.395 -51.501 1.00 86.31 89 GLY A C 1
ATOM 650 O O . GLY A 1 89 ? 24.000 -0.388 -50.699 1.00 86.31 89 GLY A O 1
ATOM 651 N N . GLY A 1 90 ? 23.538 1.728 -51.272 1.00 89.94 90 GLY A N 1
ATOM 652 C CA . GLY A 1 90 ? 24.216 2.384 -50.119 1.00 89.94 90 GLY A CA 1
ATOM 653 C C . GLY A 1 90 ? 23.421 2.871 -48.873 1.00 89.94 90 GLY A C 1
ATOM 654 O O . GLY A 1 90 ? 24.041 3.306 -47.911 1.00 89.94 90 GLY A O 1
ATOM 655 N N . SER A 1 91 ? 22.088 2.846 -48.845 1.00 95.94 91 SER A N 1
ATOM 656 C CA . SER A 1 91 ? 21.231 3.268 -47.729 1.00 95.94 91 SER A CA 1
ATOM 657 C C . SER A 1 91 ? 21.322 2.386 -46.481 1.00 95.94 91 SER A C 1
ATOM 659 O O . SER A 1 91 ? 21.425 1.158 -46.548 1.00 95.94 91 SER A O 1
ATOM 661 N N . ASN A 1 92 ? 21.190 3.037 -45.332 1.00 94.12 92 ASN A N 1
ATOM 662 C CA . ASN A 1 92 ? 21.099 2.423 -44.019 1.00 94.12 92 ASN A CA 1
ATOM 663 C C . ASN A 1 92 ? 20.124 3.210 -43.133 1.00 94.12 92 ASN A C 1
ATOM 665 O O . ASN A 1 92 ? 19.723 4.317 -43.488 1.00 94.12 92 ASN A O 1
ATOM 669 N N . ASP A 1 93 ? 19.726 2.608 -42.016 1.00 96.88 93 ASP A N 1
ATOM 670 C CA . ASP A 1 93 ? 18.927 3.255 -40.980 1.00 96.88 93 ASP A CA 1
ATOM 671 C C . ASP A 1 93 ? 19.330 2.756 -39.586 1.00 96.88 93 ASP A C 1
ATOM 673 O O . ASP A 1 93 ? 19.674 1.583 -39.411 1.00 96.88 93 ASP A O 1
ATOM 677 N N . THR A 1 94 ? 19.275 3.648 -38.597 1.00 96.88 94 THR A N 1
ATOM 678 C CA . THR A 1 94 ? 19.483 3.332 -37.178 1.00 96.88 94 THR A CA 1
ATOM 679 C C . THR A 1 94 ? 18.301 3.837 -36.372 1.00 96.88 94 THR A C 1
ATOM 681 O O . THR A 1 94 ? 17.989 5.024 -36.398 1.00 96.88 94 THR A O 1
ATOM 684 N N . GLN A 1 95 ? 17.678 2.944 -35.609 1.00 96.56 95 GLN A N 1
ATOM 685 C CA . GLN A 1 95 ? 16.531 3.267 -34.772 1.00 96.56 95 GLN A CA 1
ATOM 686 C C . GLN A 1 95 ? 16.791 2.890 -33.323 1.00 96.56 95 GLN A C 1
ATOM 688 O O . GLN A 1 95 ? 17.229 1.780 -33.033 1.00 96.56 95 GLN A O 1
ATOM 693 N N . THR A 1 96 ? 16.419 3.780 -32.412 1.00 95.00 96 THR A N 1
ATOM 694 C CA . THR A 1 96 ? 16.376 3.500 -30.975 1.00 95.00 96 THR A CA 1
ATOM 695 C C . THR A 1 96 ? 14.966 3.819 -30.487 1.00 95.00 96 THR A C 1
ATOM 697 O O . THR A 1 96 ? 14.706 4.952 -30.076 1.00 95.00 96 THR A O 1
ATOM 700 N N . PRO A 1 97 ? 14.013 2.873 -30.611 1.00 91.81 97 PRO A N 1
ATOM 701 C CA . PRO A 1 97 ? 12.672 3.047 -30.071 1.00 91.81 97 PRO A CA 1
ATOM 702 C C . PRO A 1 97 ? 12.714 3.380 -28.575 1.00 91.81 97 PRO A C 1
ATOM 704 O O . PRO A 1 97 ? 13.674 3.047 -27.876 1.00 91.81 97 PRO A O 1
ATOM 707 N N . GLY A 1 98 ? 11.662 4.036 -28.080 1.00 91.19 98 GLY A N 1
ATOM 708 C CA . GLY A 1 98 ? 11.529 4.330 -26.653 1.00 91.19 98 GLY A CA 1
ATOM 709 C C . GLY A 1 98 ? 11.642 3.065 -25.796 1.00 91.19 98 GLY A C 1
ATOM 710 O O . GLY A 1 98 ? 11.301 1.969 -26.245 1.00 91.19 98 GLY A O 1
ATOM 711 N N . ALA A 1 99 ? 12.133 3.221 -24.567 1.00 92.19 99 ALA A N 1
ATOM 712 C CA . ALA A 1 99 ? 12.295 2.095 -23.660 1.00 92.19 99 ALA A CA 1
ATOM 713 C C . ALA A 1 99 ? 10.938 1.462 -23.311 1.00 92.19 99 ALA A C 1
ATOM 715 O O . ALA A 1 99 ? 9.959 2.165 -23.052 1.00 92.19 99 ALA A O 1
ATOM 716 N N . VAL A 1 100 ? 10.895 0.133 -23.280 1.00 92.69 100 VAL A N 1
ATOM 717 C CA . VAL A 1 100 ? 9.763 -0.624 -22.741 1.00 92.69 100 VAL A CA 1
ATOM 718 C C . VAL A 1 100 ? 9.935 -0.696 -21.231 1.00 92.69 100 VAL A C 1
ATOM 720 O O . VAL A 1 100 ? 10.983 -1.142 -20.766 1.00 92.69 100 VAL A O 1
ATOM 723 N N . VAL A 1 101 ? 8.918 -0.262 -20.486 1.00 94.94 101 VAL A N 1
ATOM 724 C CA . VAL A 1 101 ? 8.912 -0.290 -19.020 1.00 94.94 101 VAL A CA 1
ATOM 725 C C . VAL A 1 101 ? 7.887 -1.304 -18.533 1.00 94.94 101 VAL A C 1
ATOM 727 O O . VAL A 1 101 ? 6.729 -1.269 -18.952 1.00 94.94 101 VAL A O 1
ATOM 730 N N . THR A 1 102 ? 8.310 -2.194 -17.641 1.00 94.94 102 THR A N 1
ATOM 731 C CA . THR A 1 102 ? 7.430 -3.108 -16.912 1.00 94.94 102 THR A CA 1
ATOM 732 C C . THR A 1 102 ? 7.604 -2.905 -15.419 1.00 94.94 102 THR A C 1
ATOM 734 O O . THR A 1 102 ? 8.730 -2.889 -14.930 1.00 94.94 102 THR A O 1
ATOM 737 N N . THR A 1 103 ? 6.484 -2.801 -14.709 1.00 94.44 103 THR A N 1
ATOM 738 C CA . THR A 1 103 ? 6.447 -2.614 -13.258 1.00 94.44 103 THR A CA 1
ATOM 739 C C . THR A 1 103 ? 5.782 -3.820 -12.611 1.00 94.44 103 THR A C 1
ATOM 741 O O . THR A 1 103 ? 4.705 -4.245 -13.038 1.00 94.44 103 THR A O 1
ATOM 744 N N . ALA A 1 104 ? 6.400 -4.349 -11.561 1.00 92.19 104 ALA A N 1
ATOM 745 C CA . ALA A 1 104 ? 5.825 -5.370 -10.697 1.00 92.19 104 ALA A CA 1
ATOM 746 C C . ALA A 1 104 ? 5.931 -4.926 -9.236 1.00 92.19 104 ALA A C 1
ATOM 748 O O . ALA A 1 104 ? 6.935 -4.337 -8.841 1.00 92.19 104 ALA A O 1
ATOM 749 N N . SER A 1 105 ? 4.916 -5.228 -8.426 1.00 89.31 105 SER A N 1
ATOM 750 C CA . SER A 1 105 ? 4.957 -4.978 -6.987 1.00 89.31 105 SER A CA 1
ATOM 751 C C . SER A 1 105 ? 4.598 -6.220 -6.180 1.00 89.31 105 SER A C 1
ATOM 753 O O . SER A 1 105 ? 3.807 -7.066 -6.604 1.00 89.31 105 SER A O 1
ATOM 755 N N . SER A 1 106 ? 5.192 -6.325 -4.996 1.00 84.06 106 SER A N 1
ATOM 756 C CA . SER A 1 106 ? 4.901 -7.368 -4.017 1.00 84.06 106 SER A CA 1
ATOM 757 C C . SER A 1 106 ? 4.876 -6.783 -2.613 1.00 84.06 106 SER A C 1
ATOM 759 O O . SER A 1 106 ? 5.742 -5.985 -2.255 1.00 84.06 106 SER A O 1
ATOM 761 N N . THR A 1 107 ? 3.919 -7.210 -1.793 1.00 82.00 107 THR A N 1
ATOM 762 C CA . THR A 1 107 ? 3.920 -6.907 -0.359 1.00 82.00 107 THR A CA 1
ATOM 763 C C . THR A 1 107 ? 5.098 -7.602 0.312 1.00 82.00 107 THR A C 1
ATOM 765 O O . THR A 1 107 ? 5.239 -8.817 0.192 1.00 82.00 107 THR A O 1
ATOM 768 N N . VAL A 1 108 ? 5.922 -6.835 1.021 1.00 81.31 108 VAL A N 1
ATOM 769 C CA . VAL A 1 108 ? 7.071 -7.359 1.775 1.00 81.31 108 VAL A CA 1
ATOM 770 C C . VAL A 1 108 ? 6.824 -7.392 3.277 1.00 81.31 108 VAL A C 1
ATOM 772 O O . VAL A 1 108 ? 7.416 -8.220 3.959 1.00 81.31 108 VAL A O 1
ATOM 775 N N . ASP A 1 109 ? 5.951 -6.522 3.785 1.00 75.00 109 ASP A N 1
ATOM 776 C CA . ASP A 1 109 ? 5.580 -6.456 5.199 1.00 75.00 109 ASP A CA 1
ATOM 777 C C . ASP A 1 109 ? 4.286 -5.634 5.369 1.00 75.00 109 ASP A C 1
ATOM 779 O O . ASP A 1 109 ? 3.826 -4.988 4.421 1.00 75.00 109 ASP A O 1
ATOM 783 N N . ALA A 1 110 ? 3.678 -5.635 6.554 1.00 76.19 110 ALA A N 1
ATOM 784 C CA . ALA A 1 110 ? 2.513 -4.802 6.841 1.00 76.19 110 ALA A CA 1
ATOM 785 C C . ALA A 1 110 ? 2.350 -4.477 8.331 1.00 76.19 110 ALA A C 1
ATOM 787 O O . ALA A 1 110 ? 2.489 -5.327 9.194 1.00 76.19 110 ALA A O 1
ATOM 788 N N . LEU A 1 111 ? 1.927 -3.256 8.650 1.00 76.75 111 LEU A N 1
ATOM 789 C CA . LEU A 1 111 ? 1.450 -2.885 9.978 1.00 76.75 111 LEU A CA 1
ATOM 790 C C . LEU A 1 111 ? -0.073 -3.032 10.020 1.00 76.75 111 LEU A C 1
ATOM 792 O O . LEU A 1 111 ? -0.775 -2.166 9.492 1.00 76.75 111 LEU A O 1
ATOM 796 N N . PRO A 1 112 ? -0.620 -4.100 10.623 1.00 73.00 112 PRO A N 1
ATOM 797 C CA . PRO A 1 112 ? -2.059 -4.301 10.648 1.00 73.00 112 PRO A CA 1
ATOM 798 C C . PRO A 1 112 ? -2.746 -3.336 11.623 1.00 73.00 112 PRO A C 1
ATOM 800 O O . PRO A 1 112 ? -2.196 -2.947 12.654 1.00 73.00 112 PRO A O 1
ATOM 803 N N . ALA A 1 113 ? -4.001 -3.005 11.326 1.00 76.50 113 ALA A N 1
ATOM 804 C CA . ALA A 1 113 ? -4.936 -2.466 12.306 1.00 76.50 113 ALA A CA 1
ATOM 805 C C . ALA A 1 113 ? -5.839 -3.601 12.792 1.00 76.50 113 ALA A C 1
ATOM 807 O O . ALA A 1 113 ? -6.517 -4.240 11.988 1.00 76.50 113 ALA A O 1
ATOM 808 N N . ILE A 1 114 ? -5.839 -3.871 14.097 1.00 78.19 114 ILE A N 1
ATOM 809 C CA . ILE A 1 114 ? -6.569 -4.999 14.681 1.00 78.19 114 ILE A CA 1
ATOM 810 C C . ILE A 1 114 ? -7.538 -4.503 15.747 1.00 78.19 114 ILE A C 1
ATOM 812 O O . ILE A 1 114 ? -7.172 -3.720 16.619 1.00 78.19 114 ILE A O 1
ATOM 816 N N . ALA A 1 115 ? -8.772 -4.994 15.700 1.00 82.25 115 ALA A N 1
ATOM 817 C CA . ALA A 1 115 ? -9.805 -4.746 16.694 1.00 82.25 115 ALA A CA 1
ATOM 818 C C . ALA A 1 115 ? -10.445 -6.082 17.086 1.00 82.25 115 ALA A C 1
ATOM 820 O O . ALA A 1 115 ? -11.056 -6.747 16.253 1.00 82.25 115 ALA A O 1
ATOM 821 N N . THR A 1 116 ? -10.283 -6.501 18.342 1.00 77.81 116 THR A N 1
ATOM 822 C CA . THR A 1 116 ? -10.710 -7.826 18.803 1.00 77.81 116 THR A CA 1
ATOM 823 C C . THR A 1 116 ? -11.278 -7.817 20.222 1.00 77.81 116 THR A C 1
ATOM 825 O O . THR A 1 116 ? -10.842 -7.056 21.086 1.00 77.81 116 THR A O 1
ATOM 828 N N . SER A 1 117 ? -12.242 -8.701 20.474 1.00 75.75 117 SER A N 1
ATOM 829 C CA . SER A 1 117 ? -12.764 -9.048 21.804 1.00 75.75 117 SER A CA 1
ATOM 830 C C . SER A 1 117 ? -11.985 -10.205 22.447 1.00 75.75 117 SER A C 1
ATOM 832 O O . SER A 1 117 ? -12.530 -10.974 23.238 1.00 75.75 117 SER A O 1
ATOM 834 N N . ASN A 1 118 ? -10.720 -10.379 22.058 1.00 65.44 118 ASN A N 1
ATOM 835 C CA . ASN A 1 118 ? -9.820 -11.364 22.632 1.00 65.44 118 ASN A CA 1
ATOM 836 C C . ASN A 1 118 ? -8.638 -10.693 23.339 1.00 65.44 118 ASN A C 1
ATOM 838 O O . ASN A 1 118 ? -7.919 -9.886 22.749 1.00 65.44 118 ASN A O 1
ATOM 842 N N . GLN A 1 119 ? -8.403 -11.075 24.595 1.00 61.53 119 GLN A N 1
ATOM 843 C CA . GLN A 1 119 ? -7.361 -10.496 25.437 1.00 61.53 119 GLN A CA 1
ATOM 844 C C . GLN A 1 119 ? -5.942 -10.907 25.006 1.00 61.53 119 GLN A C 1
ATOM 846 O O . GLN A 1 119 ? -5.003 -10.134 25.198 1.00 61.53 119 GLN A O 1
ATOM 851 N N . SER A 1 120 ? -5.765 -12.102 24.430 1.00 55.69 120 SER A N 1
ATOM 852 C CA . SER A 1 120 ? -4.452 -12.632 24.040 1.00 55.69 120 SER A CA 1
ATOM 853 C C . SER A 1 120 ? -4.242 -12.517 22.529 1.00 55.69 120 SER A C 1
ATOM 855 O O . SER A 1 120 ? -4.392 -13.492 21.790 1.00 55.69 120 SER A O 1
ATOM 857 N N . LEU A 1 121 ? -3.909 -11.316 22.062 1.00 52.84 121 LEU A N 1
ATOM 858 C CA . LEU A 1 121 ? -3.463 -11.102 20.690 1.00 52.84 121 LEU A CA 1
ATOM 859 C C . LEU A 1 121 ? -1.966 -10.791 20.681 1.00 52.84 121 LEU A C 1
ATOM 861 O O . LEU A 1 121 ? -1.529 -9.805 21.283 1.00 52.84 121 LEU A O 1
ATOM 865 N N . GLN A 1 122 ? -1.206 -11.631 19.981 1.00 47.88 122 GLN A N 1
ATOM 866 C CA . GLN A 1 122 ? 0.151 -11.320 19.549 1.00 47.88 122 GLN A CA 1
ATOM 867 C C . GLN A 1 122 ? 0.146 -11.203 18.025 1.00 47.88 122 GLN A C 1
ATOM 869 O O . GLN A 1 122 ? -0.342 -12.090 17.326 1.00 47.88 122 GLN A O 1
ATOM 874 N N . THR A 1 123 ? 0.645 -10.073 17.536 1.00 45.97 123 THR A N 1
ATOM 875 C CA . THR A 1 123 ? 0.876 -9.822 16.118 1.00 45.97 123 THR A CA 1
ATOM 876 C C . THR A 1 123 ? 2.344 -9.469 15.977 1.00 45.97 123 THR A C 1
ATOM 878 O O . THR A 1 123 ? 2.829 -8.531 16.611 1.00 45.97 123 THR A O 1
ATOM 881 N N . ASP A 1 124 ? 3.060 -10.256 15.191 1.00 48.78 124 ASP A N 1
ATOM 882 C CA . ASP A 1 124 ? 4.175 -9.719 14.434 1.00 48.78 124 ASP A CA 1
ATOM 883 C C . ASP A 1 124 ? 3.601 -9.353 13.058 1.00 48.78 124 ASP A C 1
ATOM 885 O O . ASP A 1 124 ? 2.589 -9.900 12.630 1.00 48.78 124 ASP A O 1
ATOM 889 N N . ALA A 1 125 ? 4.147 -8.340 12.406 1.00 47.81 125 ALA A N 1
ATOM 890 C CA . ALA A 1 125 ? 3.631 -7.761 11.164 1.00 47.81 125 ALA A CA 1
ATOM 891 C C . ALA A 1 125 ? 3.353 -8.791 10.030 1.00 47.81 125 ALA A C 1
ATOM 893 O O . ALA A 1 125 ? 2.549 -8.538 9.131 1.00 47.81 125 ALA A O 1
ATOM 894 N N . ALA A 1 126 ? 3.934 -9.994 10.129 1.00 35.00 126 ALA A N 1
ATOM 895 C CA . ALA A 1 126 ? 3.761 -11.111 9.204 1.00 35.00 126 ALA A CA 1
ATOM 896 C C . ALA A 1 126 ? 2.752 -12.187 9.666 1.00 35.00 126 ALA A C 1
ATOM 898 O O . ALA A 1 126 ? 2.235 -12.934 8.832 1.00 35.00 126 ALA A O 1
ATOM 899 N N . SER A 1 127 ? 2.455 -12.307 10.965 1.00 38.44 127 SER A N 1
ATOM 900 C CA . SER A 1 127 ? 1.611 -13.370 11.514 1.00 38.44 127 SER A CA 1
ATOM 901 C C . SER A 1 127 ? 0.709 -12.899 12.662 1.00 38.44 127 SER A C 1
ATOM 903 O O . SER A 1 127 ? 1.103 -12.221 13.613 1.00 38.44 127 SER A O 1
ATOM 905 N N . ILE A 1 128 ? -0.563 -13.293 12.576 1.00 43.09 128 ILE A N 1
ATOM 906 C CA . ILE A 1 128 ? -1.556 -13.070 13.627 1.00 43.09 128 ILE A CA 1
ATOM 907 C C . ILE A 1 128 ? -1.799 -14.410 14.318 1.00 43.09 128 ILE A C 1
ATOM 909 O O . ILE A 1 128 ? -2.450 -15.293 13.758 1.00 43.09 128 ILE A O 1
ATOM 913 N N . SER A 1 129 ? -1.299 -14.558 15.545 1.00 39.09 129 SER A N 1
ATOM 914 C CA . SER A 1 129 ? -1.563 -15.731 16.380 1.00 39.09 129 SER A CA 1
ATOM 915 C C . SER A 1 129 ? -2.684 -15.421 17.371 1.00 39.09 129 SER A C 1
ATOM 917 O O . SER A 1 129 ? -2.574 -14.522 18.209 1.00 39.09 129 SER A O 1
ATOM 919 N N . ILE A 1 130 ? -3.794 -16.157 17.263 1.00 44.44 130 ILE A N 1
ATOM 920 C CA . ILE A 1 130 ? -4.965 -16.011 18.135 1.00 44.44 130 ILE A CA 1
ATOM 921 C C . ILE A 1 130 ? -5.020 -17.221 19.074 1.00 44.44 130 ILE A C 1
ATOM 923 O O . ILE A 1 130 ? -5.452 -18.301 18.678 1.00 44.44 130 ILE A O 1
ATOM 927 N N . GLY A 1 131 ? -4.593 -17.037 20.328 1.00 36.69 131 GLY A N 1
ATOM 928 C CA . GLY A 1 131 ? -4.435 -18.125 21.306 1.00 36.69 131 GLY A CA 1
ATOM 929 C C . GLY A 1 131 ? -5.735 -18.779 21.800 1.00 36.69 131 GLY A C 1
ATOM 930 O O . GLY A 1 131 ? -5.695 -19.883 22.332 1.00 36.69 131 GLY A O 1
ATOM 931 N N . SER A 1 132 ? -6.896 -18.139 21.622 1.00 41.94 1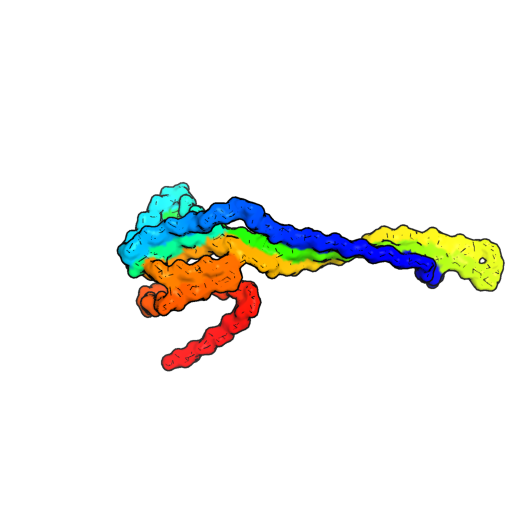32 SER A N 1
ATOM 932 C CA . SER A 1 132 ? -8.212 -18.765 21.848 1.00 41.94 132 SER A CA 1
ATOM 933 C C . SER A 1 132 ? -9.339 -17.940 21.221 1.00 41.94 132 SER A C 1
ATOM 935 O O . SER A 1 132 ? -9.321 -16.724 21.306 1.00 41.94 132 SER A O 1
ATOM 937 N N . VAL A 1 133 ? -10.335 -18.559 20.585 1.00 42.38 133 VAL A N 1
ATOM 938 C CA . VAL A 1 133 ? -11.530 -17.854 20.076 1.00 42.38 133 VAL A CA 1
ATOM 939 C C . VAL A 1 133 ? -12.715 -18.275 20.937 1.00 42.38 133 VAL A C 1
ATOM 941 O O . VAL A 1 133 ? -13.165 -19.415 20.828 1.00 42.38 133 VAL A O 1
ATOM 944 N N . ASN A 1 134 ? -13.232 -17.384 21.789 1.00 41.66 134 ASN A N 1
ATOM 945 C CA . ASN A 1 134 ? -14.511 -17.625 22.459 1.00 41.66 134 ASN A CA 1
ATOM 946 C C . ASN A 1 134 ? -15.647 -17.356 21.455 1.00 41.66 134 ASN A C 1
ATOM 948 O O . ASN A 1 134 ? -15.947 -16.210 21.124 1.00 41.66 134 ASN A O 1
ATOM 952 N N . ARG A 1 135 ? -16.209 -18.431 20.891 1.00 43.31 135 ARG A N 1
ATOM 953 C CA . ARG A 1 135 ? -17.128 -18.420 19.741 1.00 43.31 135 ARG A CA 1
ATOM 954 C C . ARG A 1 135 ? -18.591 -18.177 20.123 1.00 43.31 135 ARG A C 1
ATOM 956 O O . ARG A 1 135 ? -19.459 -18.975 19.782 1.00 43.31 135 ARG A O 1
ATOM 963 N N . VAL A 1 136 ? -18.898 -17.055 20.759 1.00 34.53 136 VAL A N 1
ATOM 964 C CA . VAL A 1 136 ? -20.298 -16.625 20.916 1.00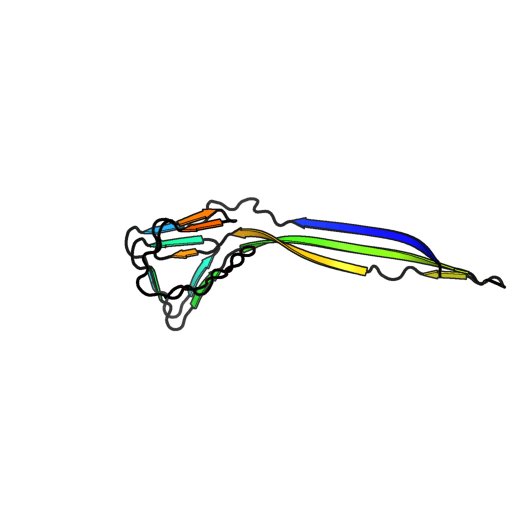 34.53 136 VAL A CA 1
ATOM 965 C C . VAL A 1 136 ? -20.574 -15.379 20.083 1.00 34.53 136 VAL A C 1
ATOM 967 O O . VAL A 1 136 ? -20.547 -14.256 20.566 1.00 34.53 136 VAL A O 1
ATOM 970 N N . GLY A 1 137 ? -20.872 -15.621 18.800 1.00 43.91 137 GLY A N 1
ATOM 971 C CA . GLY A 1 137 ? -21.896 -14.838 18.109 1.00 43.91 137 GLY A CA 1
ATOM 972 C C . GLY A 1 137 ? -21.489 -13.765 17.100 1.00 43.91 137 GLY A C 1
ATOM 973 O O . GLY A 1 137 ? -22.323 -12.899 16.872 1.00 43.91 137 GLY A O 1
ATOM 974 N N . GLN A 1 138 ? -20.308 -13.788 16.463 1.00 34.25 138 GLN A N 1
ATOM 975 C CA . GLN A 1 138 ? -20.059 -12.890 15.317 1.00 34.25 138 GLN A CA 1
ATOM 976 C C . GLN A 1 138 ? -19.244 -13.508 14.173 1.00 34.25 138 GLN A C 1
ATOM 978 O O . GLN A 1 138 ? -18.254 -14.210 14.382 1.00 34.25 138 GLN A O 1
ATOM 983 N N . THR A 1 139 ? -19.683 -13.199 12.951 1.00 35.12 139 THR A N 1
ATOM 984 C CA . THR A 1 139 ? -19.071 -13.567 11.669 1.00 35.12 139 THR A CA 1
ATOM 985 C C . THR A 1 139 ? -17.724 -12.870 11.488 1.00 35.12 139 THR A C 1
ATOM 987 O O . THR A 1 139 ? -17.636 -11.642 11.515 1.00 35.12 139 THR A O 1
ATOM 990 N N . VAL A 1 140 ? -16.669 -13.654 11.251 1.00 38.78 140 VAL A N 1
ATOM 991 C CA . VAL A 1 140 ? -15.361 -13.143 10.822 1.00 38.78 140 VAL A CA 1
ATOM 992 C C . VAL A 1 140 ? -15.473 -12.754 9.352 1.00 38.78 140 VAL A C 1
ATOM 994 O O . VAL A 1 140 ? -15.375 -13.603 8.470 1.00 38.78 140 VAL A O 1
ATOM 997 N N . THR A 1 141 ? -15.686 -11.471 9.079 1.00 34.56 141 THR A N 1
ATOM 998 C CA . THR A 1 141 ? -15.588 -10.929 7.718 1.00 34.56 141 THR A CA 1
ATOM 999 C C . THR A 1 141 ? -14.307 -10.114 7.635 1.00 34.56 141 THR A C 1
ATOM 1001 O O . THR A 1 141 ? -14.243 -9.009 8.161 1.00 34.56 141 THR A O 1
ATOM 1004 N N . GLY A 1 142 ? -13.276 -10.700 7.019 1.00 36.47 142 GLY A N 1
ATOM 1005 C CA . GLY A 1 142 ? -12.000 -10.034 6.743 1.00 36.47 142 GLY A CA 1
ATOM 1006 C C . GLY A 1 142 ? -10.789 -10.637 7.457 1.00 36.47 142 GLY A C 1
ATOM 1007 O O . GLY A 1 142 ? -10.115 -9.943 8.205 1.00 36.47 142 GLY A O 1
ATOM 1008 N N . SER A 1 143 ? -10.468 -11.910 7.202 1.00 37.97 143 SER A N 1
ATOM 1009 C CA . SER A 1 143 ? -9.082 -12.379 7.330 1.00 37.97 143 SER A CA 1
ATOM 1010 C C . SER A 1 143 ? -8.508 -12.506 5.923 1.00 37.97 143 SER A C 1
ATOM 1012 O O . SER A 1 143 ? -8.574 -13.556 5.292 1.00 37.97 143 SER A O 1
ATOM 1014 N N . GLY A 1 144 ? -8.032 -11.383 5.389 1.00 36.47 144 GLY A N 1
ATOM 1015 C CA . GLY A 1 144 ? -7.153 -11.382 4.229 1.00 36.47 144 GLY A CA 1
ATOM 1016 C C . GLY A 1 144 ? -5.725 -11.537 4.726 1.00 36.47 144 GLY A C 1
ATOM 1017 O O . GLY A 1 144 ? -5.048 -10.541 4.946 1.00 36.47 144 GLY A O 1
ATOM 1018 N N . VAL A 1 145 ? -5.284 -12.773 4.963 1.00 36.06 145 VAL A N 1
ATOM 1019 C CA . VAL A 1 145 ? -3.850 -13.065 5.059 1.00 36.06 145 VAL A CA 1
ATOM 1020 C C . VAL A 1 145 ? -3.312 -13.162 3.635 1.00 36.06 145 VAL A C 1
ATOM 1022 O O . VAL A 1 145 ? -3.616 -14.109 2.909 1.00 36.06 145 VAL A O 1
ATOM 1025 N N . THR A 1 146 ? -2.535 -12.172 3.198 1.00 39.62 146 THR A N 1
ATOM 1026 C CA . THR A 1 146 ? -1.799 -12.283 1.933 1.00 39.62 146 THR A CA 1
ATOM 1027 C C . THR A 1 146 ? -0.748 -13.381 2.102 1.00 39.62 146 THR A C 1
ATOM 1029 O O . THR A 1 146 ? 0.246 -13.184 2.791 1.00 39.62 146 THR A O 1
ATOM 1032 N N . GLY A 1 147 ? -1.002 -14.557 1.516 1.00 38.09 147 GLY A N 1
ATOM 1033 C CA . GLY A 1 147 ? -0.068 -15.694 1.483 1.00 38.09 147 GLY A CA 1
ATOM 1034 C C . GLY A 1 147 ? -0.583 -17.019 2.062 1.00 38.09 147 GLY A C 1
ATOM 1035 O O . GLY A 1 147 ? 0.097 -18.032 1.927 1.00 38.09 147 GLY A O 1
ATOM 1036 N N . GLY A 1 148 ? -1.777 -17.061 2.662 1.00 34.06 148 GLY A N 1
ATOM 1037 C CA . GLY A 1 148 ? -2.348 -18.286 3.237 1.00 34.06 148 GLY A CA 1
ATOM 1038 C C . GLY A 1 148 ? -3.664 -18.673 2.573 1.00 34.06 148 GLY A C 1
ATOM 1039 O O . GLY A 1 148 ? -4.638 -17.931 2.646 1.00 34.06 148 GLY A O 1
ATOM 1040 N N . ASN A 1 149 ? -3.711 -19.843 1.938 1.00 35.94 149 ASN A N 1
ATOM 1041 C CA . ASN A 1 149 ? -4.919 -20.387 1.324 1.00 35.94 149 ASN A CA 1
ATOM 1042 C C . ASN A 1 149 ? -5.964 -20.702 2.417 1.00 35.94 149 ASN A C 1
ATOM 1044 O O . ASN A 1 149 ? -5.912 -21.755 3.052 1.00 35.94 149 ASN A O 1
ATOM 1048 N N . ALA A 1 150 ? -6.894 -19.779 2.671 1.00 41.00 150 ALA A N 1
ATOM 1049 C CA . ALA A 1 150 ? -7.971 -19.945 3.646 1.00 41.00 150 ALA A CA 1
ATOM 1050 C C . ALA A 1 150 ? -9.066 -20.876 3.094 1.00 41.00 150 ALA A C 1
ATOM 1052 O O . ALA A 1 150 ? -10.165 -20.449 2.748 1.00 41.00 150 ALA A O 1
ATOM 1053 N N . THR A 1 151 ? -8.771 -22.173 3.004 1.00 41.31 151 THR A N 1
ATOM 1054 C CA . THR A 1 151 ? -9.767 -23.204 2.672 1.00 41.31 151 THR A CA 1
ATOM 1055 C C . THR A 1 151 ? -10.461 -23.682 3.946 1.00 41.31 151 THR A C 1
ATOM 1057 O O . THR A 1 151 ? -10.195 -24.750 4.488 1.00 41.31 151 THR A O 1
ATOM 1060 N N . GLY A 1 152 ? -11.356 -22.846 4.471 1.00 38.53 152 GLY A N 1
ATOM 1061 C CA . GLY A 1 152 ? -12.228 -23.217 5.581 1.00 38.53 152 GLY A CA 1
ATOM 1062 C C . GLY A 1 152 ? -13.385 -24.099 5.112 1.00 38.53 152 GLY A C 1
ATOM 1063 O O . GLY A 1 152 ? -14.483 -23.597 4.894 1.00 38.53 152 GLY A O 1
ATOM 1064 N N . THR A 1 153 ? -13.172 -25.407 4.968 1.00 35.19 153 THR A N 1
ATOM 1065 C CA . THR A 1 153 ? -14.281 -26.376 4.979 1.00 35.19 153 THR A CA 1
ATOM 1066 C C . THR A 1 153 ? -14.790 -26.548 6.409 1.00 35.19 153 THR A C 1
ATOM 1068 O O . THR A 1 153 ? -14.036 -26.948 7.294 1.00 35.19 153 THR A O 1
ATOM 1071 N N . LEU A 1 154 ? -16.071 -26.246 6.625 1.00 33.22 154 LEU A N 1
ATOM 1072 C CA . LEU A 1 154 ? -16.808 -26.524 7.860 1.00 33.22 154 LEU A CA 1
ATOM 1073 C C . LEU A 1 154 ? -17.182 -28.019 7.916 1.00 33.22 154 LEU A C 1
ATOM 1075 O O . LEU A 1 154 ? -17.876 -28.472 7.003 1.00 33.22 154 LEU A O 1
ATOM 1079 N N . PRO A 1 155 ? -16.816 -28.790 8.956 1.00 34.84 155 PRO A N 1
ATOM 1080 C CA . PRO A 1 155 ? -17.582 -29.967 9.343 1.00 34.84 155 PRO A CA 1
ATOM 1081 C C . PRO A 1 155 ? -18.742 -29.516 10.245 1.00 34.84 155 PRO A C 1
ATOM 1083 O O . PRO A 1 155 ? -18.550 -28.660 11.113 1.00 34.84 155 PRO A O 1
ATOM 1086 N N . GLY A 1 156 ? -19.934 -30.056 9.971 1.00 32.28 156 GLY A N 1
ATOM 1087 C CA . GLY A 1 156 ? -21.178 -29.788 10.702 1.00 32.28 156 GLY A CA 1
ATOM 1088 C C . GLY A 1 156 ? -21.202 -30.310 12.131 1.00 32.28 156 GLY A C 1
ATOM 1089 O O . GLY A 1 156 ? -20.355 -31.164 12.477 1.00 32.28 156 GLY A O 1
#

Secondary structure (DSSP, 8-state):
-EEEEEEEEEEEEE---S---S--EEEESS-EEEE-TTSEEEEES-EEEESS-EEEE-TTSEEEEE-EEEEEEEEEEEEEEEEEE-SSSS-EEEE-PPPEEEEEEEEEEEE--EEES-S-EEEETTEEEES----SS--------TT-----PPP-